Protein AF-A0A7V9P2V9-F1 (afdb_monomer)

pLDDT: mean 79.89, std 16.98, range [35.94, 95.19]

Mean predicted aligned error: 9.98 Å

Nearest PDB structures (foldseek):
  1x8z-assembly1_A-2  TM=3.569E-01  e=2.582E+00  Arabidopsis thaliana
  1x8z-assembly3_A  TM=3.569E-01  e=2.582E+00  Arabidopsis thaliana
  6knm-assembly1_B  TM=3.912E-01  e=9.575E+00  Homo sapiens
  8qah-assembly2_B  TM=3.331E-01  e=8.689E+00  synthetic construct

Radius of gyration: 20.83 Å; Cα contacts (8 Å, |Δi|>4): 137; chains: 1; bounding box: 83×27×39 Å

Foldseek 3Di:
DDDDDPPPPPPVVVVVVPPLVVVLLVLLLVLLLLLLVLLVLLLVQLLVDPDPVSLVLSLLLLLLSVLLLVCSVPPLQSNNLSSQVSLVSSLVSCVVRHPDDSPSSHCDPVNCVSSDDRDDDDPSCVSDDPVVSVLSVPDDSNDPVSCPVSSDRND

Sequence (155 aa):
MKIFSKTALASLLFLTFFTSKSQDVDLLKAFINKNSVALRSVQKNSMKLTDAKAAENFKDLLKLQLISIKSYNTNKELSYSSAAEMREKSVEFLSKNSAGSTDYYKVTEEEKAKLGAKKTIQAANSYLSDAELKSIEAIDTKDPSLFNKYTIAIQ

Structure (mmCIF, N/CA/C/O backbone):
data_AF-A0A7V9P2V9-F1
#
_entry.id   AF-A0A7V9P2V9-F1
#
loop_
_atom_site.group_PDB
_atom_site.id
_atom_site.type_symbol
_atom_site.label_atom_id
_atom_site.label_alt_id
_atom_site.label_comp_id
_atom_site.label_asym_id
_atom_site.label_entity_id
_atom_site.label_seq_id
_atom_site.pdbx_PDB_ins_code
_atom_site.Cartn_x
_atom_site.Cartn_y
_atom_site.Cartn_z
_atom_site.occupancy
_atom_site.B_iso_or_equiv
_atom_site.auth_seq_id
_atom_site.auth_comp_id
_atom_site.auth_asym_id
_atom_site.auth_atom_id
_atom_site.pdbx_PDB_model_num
ATOM 1 N N . MET A 1 1 ? -67.197 -12.417 15.242 1.00 35.94 1 MET A N 1
ATOM 2 C CA . MET A 1 1 ? -66.370 -12.190 14.036 1.00 35.94 1 MET A CA 1
ATOM 3 C C . MET A 1 1 ? -65.290 -11.165 14.383 1.00 35.94 1 MET A C 1
ATOM 5 O O . MET A 1 1 ? -65.642 -10.066 14.771 1.00 35.94 1 MET A O 1
ATOM 9 N N . LYS A 1 2 ? -64.023 -11.607 14.355 1.00 36.03 2 LYS A N 1
ATOM 10 C CA . LYS A 1 2 ? -62.718 -10.899 14.402 1.00 36.03 2 LYS A CA 1
ATOM 11 C C . LYS A 1 2 ? -62.581 -9.586 15.207 1.00 36.03 2 LYS A C 1
ATOM 13 O O . LYS A 1 2 ? -62.959 -8.515 14.752 1.00 36.03 2 LYS A O 1
ATOM 18 N N . ILE A 1 3 ? -61.873 -9.689 16.337 1.00 41.19 3 ILE A N 1
ATOM 19 C CA . ILE A 1 3 ? -61.221 -8.578 17.047 1.00 41.19 3 ILE A CA 1
ATOM 20 C C . ILE A 1 3 ? -59.885 -8.297 16.338 1.00 41.19 3 ILE A C 1
ATOM 22 O O . ILE A 1 3 ? -59.040 -9.185 16.232 1.00 41.19 3 ILE A O 1
ATOM 26 N N . PHE A 1 4 ? -59.701 -7.080 15.823 1.00 43.84 4 PHE A N 1
ATOM 27 C CA . PHE A 1 4 ? -58.432 -6.619 15.254 1.00 43.84 4 PHE A CA 1
ATOM 28 C C . PHE A 1 4 ? -57.450 -6.269 16.382 1.00 43.84 4 PHE A C 1
ATOM 30 O O . PHE A 1 4 ? -57.643 -5.288 17.098 1.00 43.84 4 PHE A O 1
ATOM 37 N N . SER A 1 5 ? -56.382 -7.056 16.523 1.00 40.22 5 SER A N 1
ATOM 38 C CA . SER A 1 5 ? -55.249 -6.737 17.395 1.00 40.22 5 SER A CA 1
ATOM 39 C C . SER A 1 5 ? -54.313 -5.745 16.693 1.00 40.22 5 SER A C 1
ATOM 41 O O . SER A 1 5 ? -53.706 -6.066 15.673 1.00 40.22 5 SER A O 1
ATOM 43 N N . LYS A 1 6 ? -54.217 -4.523 17.230 1.00 46.53 6 LYS A N 1
ATOM 44 C CA . LYS A 1 6 ? -53.372 -3.418 16.733 1.00 46.53 6 LYS A CA 1
ATOM 45 C C . LYS A 1 6 ? -51.939 -3.415 17.298 1.00 46.53 6 LYS A C 1
ATOM 47 O O . LYS A 1 6 ? -51.239 -2.420 17.150 1.00 46.53 6 LYS A O 1
ATOM 52 N N . THR A 1 7 ? -51.462 -4.479 17.941 1.00 46.25 7 THR A N 1
ATOM 53 C CA . THR A 1 7 ? -50.192 -4.425 18.699 1.00 46.25 7 THR A CA 1
ATOM 54 C C . THR A 1 7 ? -48.951 -4.935 17.961 1.00 46.25 7 THR A C 1
ATOM 56 O O . THR A 1 7 ? -47.855 -4.852 18.503 1.00 46.25 7 THR A O 1
ATOM 59 N N . ALA A 1 8 ? -49.064 -5.400 16.714 1.00 45.19 8 ALA A N 1
ATOM 60 C CA . ALA A 1 8 ? -47.946 -6.052 16.016 1.00 45.19 8 ALA A CA 1
ATOM 61 C C . ALA A 1 8 ? -47.025 -5.121 15.194 1.00 45.19 8 ALA A C 1
ATOM 63 O O . ALA A 1 8 ? -46.091 -5.611 14.568 1.00 45.19 8 ALA A O 1
ATOM 64 N N . LEU A 1 9 ? -47.264 -3.801 15.160 1.00 45.78 9 LEU A N 1
ATOM 65 C CA . LEU A 1 9 ? -46.523 -2.895 14.262 1.00 45.78 9 LEU A CA 1
ATOM 66 C C . LEU A 1 9 ? -45.409 -2.073 14.937 1.00 45.78 9 LEU A C 1
ATOM 68 O O . LEU A 1 9 ? -44.626 -1.433 14.243 1.00 45.78 9 LEU A O 1
ATOM 72 N N . ALA A 1 10 ? -45.310 -2.080 16.270 1.00 44.84 10 ALA A N 1
ATOM 73 C CA . ALA A 1 10 ? -44.351 -1.233 16.994 1.00 44.84 10 ALA A CA 1
ATOM 74 C C . ALA A 1 10 ? -42.983 -1.901 17.245 1.00 44.84 10 ALA A C 1
ATOM 76 O O . ALA A 1 10 ? -42.006 -1.216 17.532 1.00 44.84 10 ALA A O 1
ATOM 77 N N . SER A 1 11 ? -42.883 -3.224 17.115 1.00 44.44 11 SER A N 1
ATOM 78 C CA . SER A 1 11 ? -41.674 -3.995 17.443 1.00 44.44 11 SER A CA 1
ATOM 79 C C . SER A 1 11 ? -40.738 -4.256 16.255 1.00 44.44 11 SER A C 1
ATOM 81 O O . SER A 1 11 ? -39.609 -4.691 16.466 1.00 44.44 11 SER A O 1
ATOM 83 N N . LEU A 1 12 ? -41.146 -3.947 15.017 1.00 43.00 12 LEU A N 1
ATOM 84 C CA . LEU A 1 12 ? -40.311 -4.172 13.825 1.00 43.00 12 LEU A CA 1
ATOM 85 C C . LEU A 1 12 ? -39.332 -3.021 13.517 1.00 43.00 12 LEU A C 1
ATOM 87 O O . LEU A 1 12 ? -38.412 -3.197 12.725 1.00 43.00 12 LEU A O 1
ATOM 91 N N . LEU A 1 13 ? -39.492 -1.860 14.161 1.00 45.09 13 LEU A N 1
ATOM 92 C CA . LEU A 1 13 ? -38.651 -0.674 13.935 1.00 45.09 13 LEU A CA 1
ATOM 93 C C . LEU A 1 13 ? -37.356 -0.652 14.765 1.00 45.09 13 LEU A C 1
ATOM 95 O O . LEU A 1 13 ? -36.477 0.163 14.499 1.00 45.09 13 LEU A O 1
ATOM 99 N N . PHE A 1 14 ? -37.199 -1.555 15.740 1.00 44.84 14 PHE A N 1
ATOM 100 C CA . PHE A 1 14 ? -35.996 -1.607 16.584 1.00 44.84 14 PHE A CA 1
ATOM 101 C C . PHE A 1 14 ? -34.905 -2.562 16.075 1.00 44.84 14 PHE A C 1
ATOM 103 O O . PHE A 1 14 ? -33.766 -2.481 16.530 1.00 44.84 14 PHE A O 1
ATOM 110 N N . LEU A 1 15 ? -35.212 -3.434 15.107 1.00 45.28 15 LEU A N 1
ATOM 111 C CA . LEU A 1 15 ? -34.245 -4.404 14.573 1.00 45.28 15 LEU A CA 1
ATOM 112 C C . LEU A 1 15 ? -33.386 -3.863 13.421 1.00 45.28 15 LEU A C 1
ATOM 114 O O . LEU A 1 15 ? -32.351 -4.447 13.118 1.00 45.28 15 LEU A O 1
ATOM 118 N N . THR A 1 16 ? -33.744 -2.729 12.814 1.00 47.50 16 THR A N 1
ATOM 119 C CA . THR A 1 16 ? -32.976 -2.145 11.698 1.00 47.50 16 THR A CA 1
ATOM 120 C C . THR A 1 16 ? -31.854 -1.202 12.137 1.00 47.50 16 THR A C 1
ATOM 122 O O . THR A 1 16 ? -31.054 -0.790 11.305 1.00 47.50 16 THR A O 1
ATOM 125 N N . PHE A 1 17 ? -31.750 -0.867 13.429 1.00 45.03 17 PHE A N 1
ATOM 126 C CA . PHE A 1 17 ? -30.692 0.025 13.930 1.00 45.03 17 PHE A CA 1
ATOM 127 C C . PHE A 1 17 ? -29.405 -0.698 14.355 1.00 45.03 17 PHE A C 1
ATOM 129 O O . PHE A 1 17 ? -28.365 -0.056 14.494 1.00 45.03 17 PHE A O 1
ATOM 136 N N . PHE A 1 18 ? -29.436 -2.025 14.525 1.00 45.75 18 PHE A N 1
ATOM 137 C CA . PHE A 1 18 ? -28.278 -2.793 15.006 1.00 45.75 18 PHE A CA 1
ATOM 138 C C . PHE A 1 18 ? -27.541 -3.590 13.919 1.00 45.75 18 PHE A C 1
ATOM 140 O O . PHE A 1 18 ? -26.425 -4.044 14.163 1.00 45.75 18 PHE A O 1
ATOM 147 N N . THR A 1 19 ? -28.089 -3.714 12.707 1.00 42.41 19 THR A N 1
ATOM 148 C CA . THR A 1 19 ? -27.456 -4.476 11.612 1.00 42.41 19 THR A CA 1
ATOM 149 C C . THR A 1 19 ? -26.429 -3.682 10.801 1.00 42.41 19 THR A C 1
ATOM 151 O O . THR A 1 19 ? -25.586 -4.283 10.140 1.00 42.41 19 THR A O 1
ATOM 154 N N . SER A 1 20 ? -26.421 -2.349 10.878 1.00 44.72 20 SER A N 1
ATOM 155 C CA . SER A 1 20 ? -25.526 -1.515 10.056 1.00 44.72 20 SER A CA 1
ATOM 156 C C . SER A 1 20 ? -24.067 -1.542 10.524 1.00 44.72 20 SER A C 1
ATOM 158 O O . SER A 1 20 ? -23.154 -1.410 9.719 1.00 44.72 20 SER A O 1
ATOM 160 N N . LYS A 1 21 ? -23.814 -1.770 11.821 1.00 44.28 21 LYS A N 1
ATOM 161 C CA . LYS A 1 21 ? -22.449 -1.711 12.378 1.00 44.28 21 LYS A CA 1
ATOM 162 C C . LYS A 1 21 ? -21.567 -2.904 12.001 1.00 44.28 21 LYS A C 1
ATOM 164 O O . LYS A 1 21 ? -20.348 -2.780 12.031 1.00 44.28 21 LYS A O 1
ATOM 169 N N . SER A 1 22 ? -22.159 -4.050 11.659 1.00 43.44 22 SER A N 1
ATOM 170 C CA . SER A 1 22 ? -21.410 -5.250 11.259 1.00 43.44 22 SER A CA 1
ATOM 171 C C . SER A 1 22 ? -20.940 -5.187 9.803 1.00 43.44 22 SER A C 1
ATOM 173 O O . SER A 1 22 ? -19.843 -5.658 9.519 1.00 43.44 22 SER A O 1
ATOM 175 N N . GLN A 1 23 ? -21.713 -4.572 8.900 1.00 49.84 23 GLN A N 1
ATOM 176 C CA . GLN A 1 23 ? -21.340 -4.460 7.483 1.00 49.84 23 GLN A CA 1
ATOM 177 C C . GLN A 1 23 ? -20.172 -3.480 7.249 1.00 49.84 23 GLN A C 1
ATOM 179 O O . GLN A 1 23 ? -19.359 -3.708 6.355 1.00 49.84 23 GLN A O 1
ATOM 184 N N . ASP A 1 24 ? -20.028 -2.441 8.080 1.00 53.66 24 ASP A N 1
ATOM 185 C CA . ASP A 1 24 ? -18.941 -1.453 7.950 1.00 53.66 24 ASP A CA 1
ATOM 186 C C . ASP A 1 24 ? -17.565 -1.973 8.409 1.00 53.66 24 ASP A C 1
ATOM 188 O O . ASP A 1 24 ? -16.532 -1.592 7.851 1.00 53.66 24 ASP A O 1
ATOM 192 N N . VAL A 1 25 ? -17.513 -2.878 9.397 1.00 53.53 25 VAL A N 1
ATOM 193 C CA . VAL A 1 25 ? -16.241 -3.451 9.893 1.00 53.53 25 VAL A CA 1
ATOM 194 C C . VAL A 1 25 ? -15.588 -4.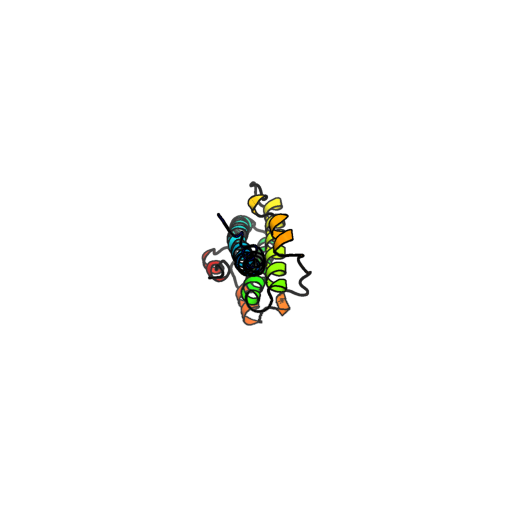358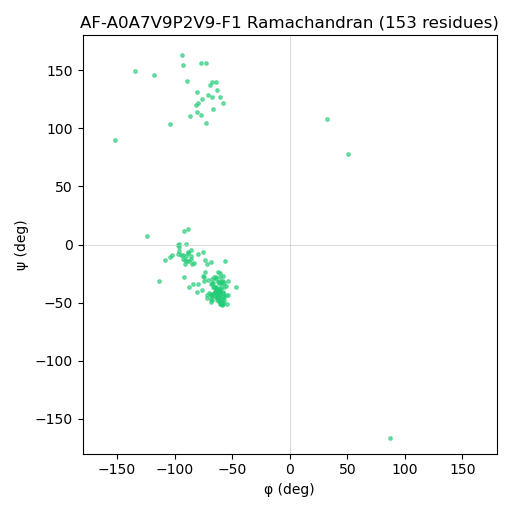 8.842 1.00 53.53 25 VAL A C 1
ATOM 196 O O . VAL A 1 25 ? -14.356 -4.363 8.710 1.00 53.53 25 VAL A O 1
ATOM 199 N N . ASP A 1 26 ? -16.403 -5.051 8.046 1.00 75.06 26 ASP A N 1
ATOM 200 C CA . ASP A 1 26 ? -15.947 -5.851 6.908 1.00 75.06 26 ASP A CA 1
ATOM 201 C C . ASP A 1 26 ? -15.547 -4.996 5.700 1.00 75.06 26 ASP A C 1
ATOM 203 O O . ASP A 1 26 ? -14.661 -5.387 4.935 1.00 75.06 26 ASP A O 1
ATOM 207 N N . LEU A 1 27 ? -16.114 -3.796 5.546 1.00 86.69 27 LEU A N 1
ATOM 208 C CA . LEU A 1 27 ? -15.788 -2.926 4.421 1.00 86.69 27 LEU A CA 1
ATOM 209 C C . LEU A 1 27 ? -14.348 -2.409 4.492 1.00 86.69 27 LEU A C 1
ATOM 211 O O . LEU A 1 27 ? -13.620 -2.510 3.506 1.00 86.69 27 LEU A O 1
ATOM 215 N N . LEU A 1 28 ? -13.903 -1.901 5.647 1.00 89.00 28 LEU A N 1
ATOM 216 C CA . LEU A 1 28 ? -12.526 -1.412 5.801 1.00 89.00 28 LEU A CA 1
ATOM 217 C C . LEU A 1 28 ? -11.508 -2.548 5.630 1.00 89.00 28 LEU A C 1
ATOM 219 O O . LEU A 1 28 ? -10.460 -2.371 5.011 1.00 89.00 28 LEU A O 1
ATOM 223 N N . LYS A 1 29 ? -11.837 -3.738 6.136 1.00 89.62 29 LYS A N 1
ATOM 224 C CA . LYS A 1 29 ? -11.027 -4.944 5.948 1.00 89.62 29 LYS A CA 1
ATOM 225 C C . LYS A 1 29 ? -10.903 -5.292 4.466 1.00 89.62 29 LYS A C 1
ATOM 227 O O . LYS A 1 29 ? -9.793 -5.436 3.956 1.00 89.62 29 LYS A O 1
ATOM 232 N N . ALA A 1 30 ? -12.024 -5.358 3.750 1.00 88.38 30 ALA A N 1
ATOM 233 C CA . ALA A 1 30 ? -12.041 -5.603 2.311 1.00 88.38 30 ALA A CA 1
ATOM 234 C C . ALA A 1 30 ? -11.278 -4.515 1.534 1.00 88.38 30 ALA A C 1
ATOM 236 O O . ALA A 1 30 ? -10.536 -4.827 0.603 1.00 88.38 30 ALA A O 1
ATOM 237 N N . PHE A 1 31 ? -11.404 -3.254 1.946 1.00 90.62 31 PHE A N 1
ATOM 238 C CA . PHE A 1 31 ? -10.694 -2.107 1.384 1.00 90.62 31 PHE A CA 1
ATOM 239 C C . PHE A 1 31 ? -9.167 -2.261 1.528 1.00 90.62 31 PHE A C 1
ATOM 241 O O . PHE A 1 31 ? -8.437 -2.162 0.538 1.00 90.62 31 PHE A O 1
ATOM 248 N N . ILE A 1 32 ? -8.674 -2.587 2.727 1.00 90.75 32 ILE A N 1
ATOM 249 C CA . ILE A 1 32 ? -7.244 -2.832 3.002 1.00 90.75 32 ILE A CA 1
ATOM 250 C C . ILE A 1 32 ? -6.734 -4.104 2.307 1.00 90.75 32 ILE A C 1
ATOM 252 O O . ILE A 1 32 ? -5.570 -4.182 1.909 1.00 90.75 32 ILE A O 1
ATOM 256 N N . ASN A 1 33 ? -7.590 -5.100 2.100 1.00 88.12 33 ASN A N 1
ATOM 257 C CA . ASN A 1 33 ? -7.199 -6.318 1.394 1.00 88.12 33 ASN A CA 1
ATOM 258 C C . ASN A 1 33 ? -7.110 -6.086 -0.124 1.00 88.12 33 ASN A C 1
ATOM 260 O O . ASN A 1 33 ? -6.159 -6.548 -0.759 1.00 88.12 33 ASN A O 1
ATOM 264 N N . LYS A 1 34 ? -8.027 -5.305 -0.715 1.00 87.81 34 LYS A N 1
ATOM 265 C CA . LYS A 1 34 ? -7.975 -4.901 -2.138 1.00 87.81 34 LYS A CA 1
ATOM 266 C C . LYS A 1 34 ? -6.719 -4.098 -2.473 1.00 87.81 34 LYS A C 1
ATOM 268 O O . LYS A 1 34 ? -6.145 -4.259 -3.550 1.00 87.81 34 LYS A O 1
ATOM 273 N N . ASN A 1 35 ? -6.252 -3.296 -1.524 1.00 90.88 35 ASN A N 1
ATOM 274 C CA . ASN A 1 35 ? -4.998 -2.553 -1.597 1.00 90.88 35 ASN A CA 1
ATOM 275 C C . ASN A 1 35 ? -3.776 -3.438 -1.927 1.00 90.88 35 ASN A C 1
ATOM 277 O O . ASN A 1 35 ? -2.875 -2.994 -2.639 1.00 90.88 35 ASN A O 1
ATOM 281 N N . SER A 1 36 ? -3.765 -4.711 -1.508 1.00 85.44 36 SER A N 1
ATOM 282 C CA . SER A 1 36 ? -2.686 -5.653 -1.856 1.00 85.44 36 SER A CA 1
ATOM 283 C C . SER A 1 36 ? -2.531 -5.860 -3.370 1.00 85.44 36 SER A C 1
ATOM 285 O O . SER A 1 36 ? -1.420 -6.067 -3.858 1.00 85.44 36 SER A O 1
ATOM 287 N N . VAL A 1 37 ? -3.623 -5.766 -4.138 1.00 87.62 37 VAL A N 1
ATOM 288 C CA . VAL A 1 37 ? -3.595 -5.899 -5.602 1.00 87.62 37 VAL A CA 1
ATOM 289 C C . VAL A 1 37 ? -2.940 -4.672 -6.234 1.00 87.62 37 VAL A C 1
ATOM 291 O O . VAL A 1 37 ? -2.097 -4.821 -7.117 1.00 87.62 37 VAL A O 1
ATOM 294 N N . ALA A 1 38 ? -3.274 -3.470 -5.754 1.00 90.25 38 ALA A N 1
ATOM 295 C CA . ALA A 1 38 ? -2.648 -2.228 -6.209 1.00 90.25 38 ALA A CA 1
ATOM 296 C C . ALA A 1 38 ? -1.136 -2.237 -5.929 1.00 90.25 38 ALA A C 1
ATOM 298 O O . ALA A 1 38 ? -0.346 -1.972 -6.832 1.00 90.25 38 ALA A O 1
ATOM 299 N N . LEU A 1 39 ? -0.731 -2.647 -4.721 1.00 90.31 39 LEU A N 1
ATOM 300 C CA . LEU A 1 39 ? 0.675 -2.795 -4.330 1.00 90.31 39 LEU A CA 1
ATOM 301 C C . LEU A 1 39 ? 1.447 -3.751 -5.241 1.00 90.31 39 LEU A C 1
ATOM 303 O O . LEU A 1 39 ? 2.520 -3.392 -5.719 1.00 90.31 39 LEU A O 1
ATOM 307 N N . ARG A 1 40 ? 0.902 -4.940 -5.531 1.00 88.44 40 ARG A N 1
ATOM 308 C CA . ARG A 1 40 ? 1.543 -5.900 -6.452 1.00 88.44 40 ARG A CA 1
ATOM 309 C C . ARG A 1 40 ? 1.703 -5.322 -7.858 1.00 88.44 40 ARG A C 1
ATOM 311 O O . ARG A 1 40 ? 2.729 -5.538 -8.502 1.00 88.44 40 ARG A O 1
ATOM 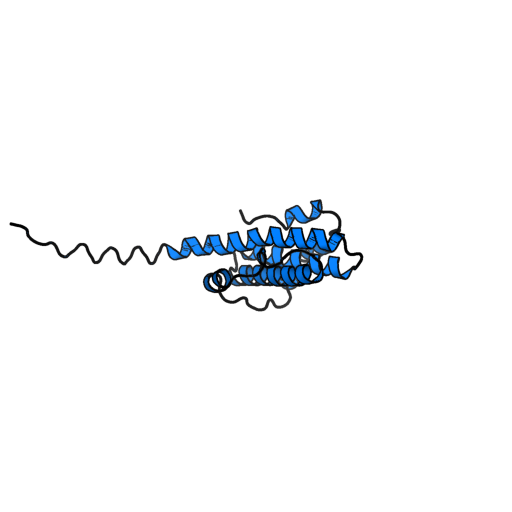318 N N . SER A 1 41 ? 0.719 -4.559 -8.331 1.00 90.50 41 SER A N 1
ATOM 319 C CA . SER A 1 41 ? 0.813 -3.861 -9.615 1.00 90.50 41 SER A CA 1
ATOM 320 C C . SER A 1 41 ? 1.876 -2.766 -9.598 1.00 90.50 41 SER A C 1
ATOM 322 O O . SER A 1 41 ? 2.639 -2.663 -10.561 1.00 90.50 41 SER A O 1
ATOM 324 N N . VAL A 1 42 ? 1.965 -1.966 -8.531 1.00 91.44 42 VAL A N 1
ATOM 325 C CA . VAL A 1 42 ? 3.024 -0.955 -8.384 1.00 91.44 42 VAL A CA 1
ATOM 326 C C . VAL A 1 42 ? 4.386 -1.628 -8.389 1.00 91.44 42 VAL A C 1
ATOM 328 O O . VAL A 1 42 ? 5.231 -1.249 -9.189 1.00 91.44 42 VAL A O 1
ATOM 331 N N . GLN A 1 43 ? 4.564 -2.671 -7.584 1.00 88.75 43 GLN A N 1
ATOM 332 C CA . GLN A 1 43 ? 5.798 -3.441 -7.512 1.00 88.75 43 GLN A CA 1
ATOM 333 C C . GLN A 1 43 ? 6.236 -3.965 -8.886 1.00 88.75 43 GLN A C 1
ATOM 335 O O . GLN A 1 43 ? 7.361 -3.749 -9.326 1.00 88.75 43 GLN A O 1
ATOM 340 N N . LYS A 1 44 ? 5.328 -4.627 -9.611 1.00 89.56 44 LYS A N 1
ATOM 341 C CA . LYS A 1 44 ? 5.623 -5.169 -10.942 1.00 89.56 44 LYS A CA 1
ATOM 342 C C . LYS A 1 44 ? 6.109 -4.088 -11.909 1.00 89.56 44 LYS A C 1
ATOM 344 O O . LYS A 1 44 ? 6.937 -4.374 -12.772 1.00 89.56 44 LYS A O 1
ATOM 349 N N . ASN A 1 45 ? 5.559 -2.879 -11.819 1.00 90.19 45 ASN A N 1
ATOM 350 C CA . ASN A 1 45 ? 5.951 -1.779 -12.694 1.00 90.19 45 ASN A CA 1
ATOM 351 C C . ASN A 1 45 ? 7.199 -1.051 -12.177 1.00 90.19 45 ASN A C 1
ATOM 353 O O . ASN A 1 45 ? 8.029 -0.681 -12.998 1.00 90.19 45 ASN A O 1
ATOM 357 N N . SER A 1 46 ? 7.405 -0.933 -10.862 1.00 89.12 46 SER A N 1
ATOM 358 C CA . SER A 1 46 ? 8.621 -0.344 -10.290 1.00 89.12 46 SER A CA 1
ATOM 359 C C . SER A 1 46 ? 9.864 -1.173 -10.605 1.00 89.12 46 SER A C 1
ATOM 361 O O . SER A 1 46 ? 10.895 -0.601 -10.935 1.00 89.12 46 SER A O 1
ATOM 363 N N . MET A 1 47 ? 9.759 -2.506 -10.632 1.00 87.12 47 MET A N 1
ATOM 364 C CA . MET A 1 47 ? 10.860 -3.406 -11.009 1.00 87.12 47 MET A CA 1
ATOM 365 C C . MET A 1 47 ? 11.378 -3.201 -12.439 1.00 87.12 47 MET A C 1
ATOM 367 O O . MET A 1 47 ? 12.518 -3.554 -12.735 1.00 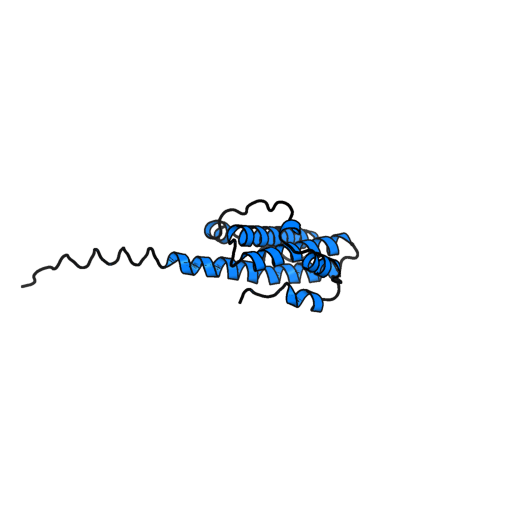87.12 47 MET A O 1
ATOM 371 N N . LYS A 1 48 ? 10.542 -2.666 -13.335 1.00 85.75 48 LYS A N 1
ATOM 372 C CA . LYS A 1 48 ? 10.920 -2.367 -14.726 1.00 85.75 48 LYS A CA 1
ATOM 373 C C . LYS A 1 48 ? 11.634 -1.026 -14.859 1.00 85.75 48 LYS A C 1
ATOM 375 O O . LYS A 1 48 ? 12.219 -0.755 -15.903 1.00 85.75 48 LYS A O 1
ATOM 380 N N . LEU A 1 49 ? 11.543 -0.183 -13.834 1.00 85.31 49 LEU A N 1
ATOM 381 C CA . LEU A 1 49 ? 12.172 1.124 -13.806 1.00 85.31 49 LEU A CA 1
ATOM 382 C C . LEU A 1 49 ? 13.579 0.989 -13.224 1.00 85.31 49 LEU A C 1
ATOM 384 O O . LEU A 1 49 ? 13.824 0.243 -12.278 1.00 85.31 49 LEU A O 1
ATOM 388 N N . THR A 1 50 ? 14.518 1.730 -13.797 1.00 78.25 50 THR A N 1
ATOM 389 C CA . THR A 1 50 ? 15.890 1.844 -13.286 1.00 78.25 50 THR A CA 1
ATOM 390 C C . THR A 1 50 ? 16.040 2.973 -12.261 1.00 78.25 50 THR A C 1
ATOM 392 O O . THR A 1 50 ? 17.093 3.093 -11.643 1.00 78.25 50 THR A O 1
ATOM 395 N N . ASP A 1 51 ? 14.993 3.780 -12.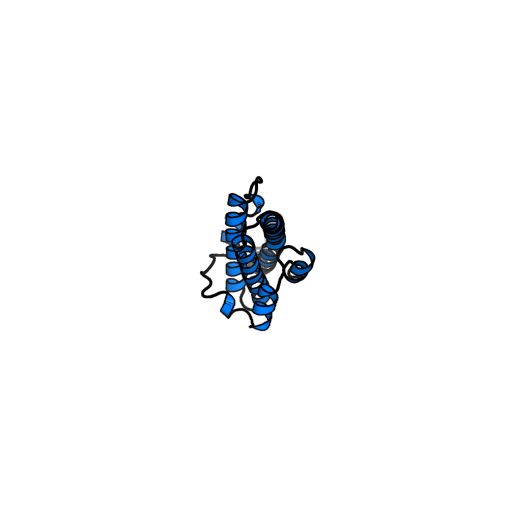066 1.00 80.12 51 ASP A N 1
ATOM 396 C CA . ASP A 1 51 ? 14.975 4.937 -11.172 1.00 80.12 51 ASP A CA 1
ATOM 397 C C . ASP A 1 51 ? 14.860 4.525 -9.695 1.00 80.12 51 ASP A C 1
ATOM 399 O O . ASP A 1 51 ? 13.908 3.854 -9.286 1.00 80.12 51 ASP A O 1
ATOM 403 N N . ALA A 1 52 ? 15.803 4.995 -8.875 1.00 80.25 52 ALA A N 1
ATOM 404 C CA . ALA A 1 52 ? 15.797 4.812 -7.426 1.00 80.25 52 ALA A CA 1
ATOM 405 C C . ALA A 1 52 ? 14.530 5.383 -6.762 1.00 80.25 52 ALA A C 1
ATOM 407 O O . ALA A 1 52 ? 14.028 4.799 -5.798 1.00 80.25 52 ALA A O 1
ATOM 408 N N . LYS A 1 53 ? 13.936 6.449 -7.318 1.00 86.06 53 LYS A N 1
ATOM 409 C CA . LYS A 1 53 ? 12.691 7.032 -6.789 1.00 86.06 53 LYS A CA 1
ATOM 410 C C . LYS A 1 53 ? 11.508 6.075 -6.883 1.00 86.06 53 LYS A C 1
ATOM 412 O O . LYS A 1 53 ? 10.608 6.126 -6.051 1.00 86.06 53 LYS A O 1
ATOM 417 N N . ALA A 1 54 ? 11.485 5.176 -7.870 1.00 86.62 54 ALA A N 1
ATOM 418 C CA . ALA A 1 54 ? 10.425 4.176 -7.975 1.00 86.62 54 ALA A CA 1
ATOM 419 C C . ALA A 1 54 ? 10.483 3.167 -6.817 1.00 86.62 54 ALA A C 1
ATOM 421 O O . ALA A 1 54 ? 9.441 2.754 -6.302 1.00 86.62 54 ALA A O 1
ATOM 422 N N . ALA A 1 55 ? 11.695 2.806 -6.387 1.00 86.44 55 ALA A N 1
ATOM 423 C CA . ALA A 1 55 ? 11.911 1.942 -5.235 1.00 86.44 55 ALA A CA 1
ATOM 424 C C . ALA A 1 55 ? 11.515 2.641 -3.923 1.00 86.44 55 ALA A C 1
ATOM 426 O O . ALA A 1 55 ? 10.832 2.039 -3.094 1.00 86.44 55 ALA A O 1
ATOM 427 N N . GLU A 1 56 ? 11.882 3.913 -3.753 1.00 89.06 56 GLU A N 1
ATOM 428 C CA . GLU A 1 56 ? 11.483 4.724 -2.592 1.00 89.06 56 GLU A CA 1
ATOM 429 C C . GLU A 1 56 ? 9.962 4.890 -2.503 1.00 89.06 56 GLU A C 1
ATO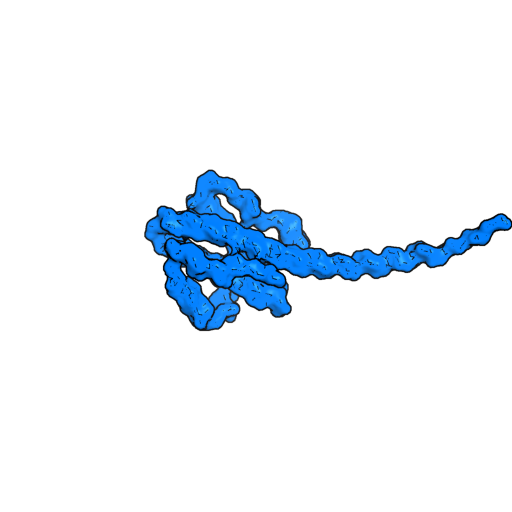M 431 O O . GLU A 1 56 ? 9.373 4.577 -1.468 1.00 89.06 56 GLU A O 1
ATOM 436 N N . ASN A 1 57 ? 9.309 5.255 -3.612 1.00 90.75 57 ASN A N 1
ATOM 437 C CA . ASN A 1 57 ? 7.850 5.357 -3.685 1.00 90.75 57 ASN A CA 1
ATOM 438 C C . ASN A 1 57 ? 7.176 4.050 -3.264 1.00 90.75 57 ASN A C 1
ATOM 440 O O . ASN A 1 57 ? 6.206 4.056 -2.508 1.00 90.75 57 ASN A O 1
ATOM 444 N N . PHE A 1 58 ? 7.694 2.911 -3.728 1.00 90.62 58 PHE A N 1
ATOM 445 C CA . PHE A 1 58 ? 7.146 1.619 -3.342 1.00 90.62 58 PHE A CA 1
ATOM 446 C C . PHE A 1 58 ? 7.330 1.333 -1.844 1.00 90.62 58 PHE A C 1
ATOM 448 O O . PHE A 1 58 ? 6.389 0.878 -1.193 1.00 90.62 58 PHE A O 1
ATOM 455 N N . LYS A 1 59 ? 8.491 1.658 -1.262 1.00 90.56 59 LYS A N 1
ATOM 456 C CA . LYS A 1 59 ? 8.726 1.534 0.188 1.00 90.56 59 LYS A CA 1
ATOM 457 C C . LYS A 1 59 ? 7.777 2.411 1.003 1.00 90.56 59 LYS A C 1
ATOM 459 O O . LYS A 1 59 ? 7.266 1.957 2.025 1.00 90.56 59 LYS A O 1
ATOM 464 N N . ASP A 1 60 ? 7.473 3.619 0.544 1.00 91.81 60 ASP A N 1
ATOM 465 C CA . ASP A 1 60 ? 6.498 4.487 1.211 1.00 91.81 60 ASP A CA 1
ATOM 466 C C . ASP A 1 60 ? 5.072 3.922 1.161 1.00 91.81 60 ASP A C 1
ATOM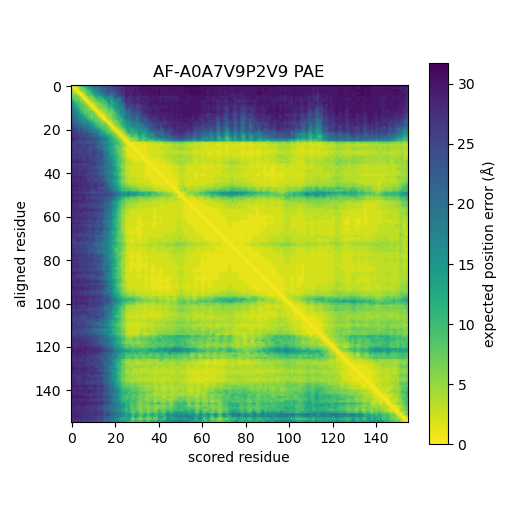 468 O O . ASP A 1 60 ? 4.344 3.986 2.156 1.00 91.81 60 ASP A O 1
ATOM 472 N N . LEU A 1 61 ? 4.683 3.279 0.056 1.00 93.12 61 LEU A N 1
ATOM 473 C CA . LEU A 1 61 ? 3.409 2.556 -0.021 1.00 93.12 61 LEU A CA 1
ATOM 474 C C . LEU A 1 61 ? 3.352 1.382 0.966 1.00 93.12 61 LEU A C 1
ATOM 476 O O . LEU A 1 61 ? 2.314 1.161 1.592 1.00 93.12 61 LEU A O 1
ATOM 480 N N . LEU A 1 62 ? 4.461 0.656 1.154 1.00 91.50 62 LEU A N 1
ATOM 481 C CA . LEU A 1 62 ? 4.543 -0.420 2.150 1.00 91.50 62 LEU A CA 1
ATOM 482 C C . LEU A 1 62 ? 4.360 0.111 3.575 1.00 91.50 62 LEU A C 1
ATOM 484 O O . LEU A 1 62 ? 3.651 -0.518 4.363 1.00 91.50 62 LEU A O 1
ATOM 488 N N . LYS A 1 63 ? 4.933 1.278 3.901 1.00 92.19 63 LYS A N 1
ATOM 489 C CA . LYS A 1 63 ? 4.724 1.931 5.206 1.00 92.19 63 LYS A CA 1
ATOM 490 C C . LYS A 1 63 ? 3.244 2.239 5.424 1.00 92.19 63 LYS A C 1
ATOM 492 O O . LYS A 1 63 ? 2.691 1.845 6.446 1.00 92.19 63 LYS A O 1
ATOM 497 N N . LEU A 1 64 ? 2.584 2.876 4.455 1.00 93.75 64 LEU A N 1
ATOM 498 C CA . LEU A 1 64 ? 1.158 3.216 4.554 1.00 93.75 64 LEU A CA 1
ATOM 499 C C . LEU A 1 64 ? 0.272 1.970 4.702 1.00 93.75 64 LEU A C 1
ATOM 501 O O . LEU A 1 64 ? -0.641 1.953 5.530 1.00 93.75 64 LEU A O 1
ATOM 505 N N . GLN A 1 65 ? 0.568 0.901 3.958 1.00 93.00 65 GLN A N 1
ATOM 506 C CA . GLN A 1 65 ? -0.144 -0.370 4.095 1.00 93.00 65 GLN A CA 1
ATOM 507 C C . GLN A 1 65 ? 0.052 -0.975 5.487 1.00 93.00 65 GLN A C 1
ATOM 509 O O . GLN A 1 65 ? -0.928 -1.371 6.120 1.00 93.00 65 GLN A O 1
ATOM 514 N N . LEU A 1 66 ? 1.283 -1.002 5.999 1.00 91.25 66 LEU A N 1
ATOM 515 C CA . LEU A 1 66 ? 1.570 -1.531 7.330 1.00 91.25 66 LEU A CA 1
ATOM 516 C C . LEU A 1 66 ? 0.851 -0.732 8.425 1.00 91.25 66 LEU A C 1
ATOM 518 O O . LEU A 1 66 ? 0.224 -1.328 9.302 1.00 91.25 66 LEU A O 1
ATOM 522 N N . ILE A 1 67 ? 0.873 0.603 8.345 1.00 92.06 67 ILE A N 1
ATOM 523 C CA . ILE A 1 67 ? 0.135 1.478 9.269 1.00 92.06 67 ILE A CA 1
ATOM 524 C C . ILE A 1 67 ? -1.359 1.148 9.216 1.00 92.06 67 ILE A C 1
ATOM 526 O O . ILE A 1 67 ? -1.983 0.998 10.270 1.00 92.06 67 ILE A O 1
ATOM 530 N N . SER A 1 68 ? -1.927 0.971 8.016 1.00 92.62 68 SER A N 1
ATOM 531 C CA . SER A 1 68 ? -3.352 0.657 7.858 1.00 92.62 68 SER A CA 1
ATOM 532 C C . SER A 1 68 ? -3.752 -0.651 8.544 1.00 92.62 68 SER A C 1
ATOM 534 O O . SER A 1 68 ? -4.765 -0.696 9.244 1.00 92.62 68 SER A O 1
ATOM 536 N N . ILE A 1 69 ? -2.923 -1.691 8.418 1.00 91.44 69 ILE A N 1
ATOM 537 C CA . ILE A 1 69 ? -3.159 -3.005 9.022 1.00 91.44 69 ILE A CA 1
ATOM 538 C C . ILE A 1 69 ? -3.041 -2.919 10.546 1.00 91.44 69 ILE A C 1
ATOM 540 O O . ILE A 1 69 ? -3.944 -3.353 11.259 1.00 91.44 69 ILE A O 1
ATOM 544 N N . LYS A 1 70 ? -1.962 -2.319 11.064 1.00 90.44 70 LYS A N 1
ATOM 545 C CA . LYS A 1 70 ? -1.720 -2.219 12.514 1.00 90.44 70 LYS A CA 1
ATOM 546 C C . LYS A 1 70 ? -2.800 -1.422 13.235 1.00 90.44 70 LYS A C 1
ATOM 548 O O . LYS A 1 70 ? -3.218 -1.787 14.331 1.00 90.44 70 LYS A O 1
ATOM 553 N N . SER A 1 71 ? -3.250 -0.335 12.618 1.00 90.81 71 SER A N 1
ATOM 554 C CA . SER A 1 71 ? -4.281 0.524 13.193 1.00 90.81 71 SER A CA 1
ATOM 555 C C . SER A 1 71 ? -5.694 -0.026 13.007 1.00 90.81 71 SER A C 1
ATOM 557 O O . SER A 1 71 ? -6.617 0.495 13.627 1.00 90.81 71 SER A O 1
ATOM 559 N N . TYR A 1 72 ? -5.894 -1.103 12.234 1.00 90.88 72 TYR A N 1
ATOM 560 C CA . TYR A 1 72 ? -7.232 -1.631 11.959 1.00 90.88 72 TYR A CA 1
ATOM 561 C C . TYR A 1 72 ? -8.024 -1.909 13.237 1.00 90.88 72 TYR A C 1
ATOM 563 O O . TYR A 1 72 ? -9.188 -1.540 13.302 1.00 90.88 72 TYR A O 1
ATOM 571 N N . ASN A 1 73 ? -7.430 -2.505 14.271 1.00 88.94 73 ASN A N 1
ATOM 572 C CA . ASN A 1 73 ? -8.162 -2.821 15.506 1.00 88.94 73 ASN A CA 1
ATOM 573 C C . ASN A 1 73 ? -8.122 -1.712 16.569 1.00 88.94 73 ASN A C 1
ATOM 575 O O . ASN A 1 73 ? -8.899 -1.767 17.515 1.00 88.94 73 ASN A O 1
ATOM 579 N N . THR A 1 74 ? -7.250 -0.713 16.427 1.00 90.06 74 THR A N 1
ATOM 580 C CA . THR A 1 74 ? -6.983 0.291 17.476 1.00 90.06 74 THR A CA 1
ATOM 581 C C . THR A 1 74 ? -7.427 1.701 17.097 1.00 90.06 74 THR A C 1
ATOM 583 O O . THR A 1 74 ? -7.831 2.472 17.963 1.00 90.06 74 THR A O 1
ATOM 586 N N . ASN A 1 75 ? -7.379 2.050 15.812 1.00 90.69 75 ASN A N 1
ATOM 587 C CA . ASN A 1 75 ? -7.756 3.354 15.284 1.00 90.69 75 ASN A CA 1
ATOM 588 C C . ASN A 1 75 ? -8.245 3.216 13.829 1.00 90.69 75 ASN A C 1
ATOM 590 O O . ASN A 1 75 ? -7.471 3.321 12.875 1.00 90.69 75 ASN A O 1
ATOM 594 N N . LYS A 1 76 ? -9.556 2.991 13.661 1.00 89.31 76 LYS A N 1
ATOM 595 C CA . LYS A 1 76 ? -10.200 2.783 12.349 1.00 89.31 76 LYS A CA 1
ATOM 596 C C . LYS A 1 76 ? -10.015 3.964 11.394 1.00 89.31 76 LYS A C 1
ATOM 598 O O . LYS A 1 76 ? -9.893 3.759 10.191 1.00 89.31 76 LYS A O 1
ATOM 603 N N . GLU A 1 77 ? -9.955 5.181 11.922 1.00 90.25 77 GLU A N 1
ATOM 604 C CA . GLU A 1 77 ? -9.781 6.392 11.124 1.00 90.25 77 GLU A CA 1
ATOM 605 C C . GLU A 1 77 ? -8.366 6.510 10.550 1.00 90.25 77 GLU A C 1
ATOM 607 O O . GLU A 1 77 ? -8.203 6.765 9.355 1.00 90.25 77 GLU A O 1
ATOM 612 N N . LEU A 1 78 ? -7.340 6.275 11.375 1.00 92.06 78 LEU A N 1
ATOM 613 C CA . LEU A 1 78 ? -5.958 6.187 10.899 1.00 92.06 78 LEU A CA 1
ATOM 614 C C . LEU A 1 78 ? -5.806 5.028 9.906 1.00 92.06 78 LEU A C 1
ATOM 616 O O . LEU A 1 78 ? -5.146 5.181 8.876 1.00 92.06 78 LEU A O 1
ATOM 620 N N . SER A 1 79 ? -6.463 3.900 10.187 1.00 92.31 79 SER A N 1
ATOM 621 C CA . SER A 1 79 ? -6.448 2.713 9.334 1.00 92.31 79 SER A CA 1
ATOM 622 C C . SER A 1 79 ? -6.980 3.013 7.940 1.00 92.31 79 SER A C 1
ATOM 624 O O . SER A 1 79 ? -6.276 2.800 6.950 1.00 92.31 79 SER A O 1
ATOM 626 N N . TYR A 1 80 ? -8.170 3.606 7.861 1.00 93.00 80 TYR A N 1
ATOM 627 C CA . TYR A 1 80 ? -8.757 4.032 6.599 1.00 93.00 80 TYR A CA 1
ATOM 628 C C . TYR A 1 80 ? -7.928 5.112 5.907 1.00 93.00 80 TYR A C 1
ATOM 630 O O . TYR A 1 80 ? -7.619 4.965 4.728 1.00 93.00 80 TYR A O 1
ATOM 638 N N . SER A 1 81 ? -7.513 6.158 6.624 1.00 93.62 81 SER A N 1
ATOM 639 C CA . SER A 1 81 ? -6.740 7.253 6.029 1.00 93.62 81 SER A CA 1
ATOM 640 C C . SER A 1 81 ? -5.448 6.742 5.387 1.00 93.62 81 SER A C 1
ATOM 642 O O . SER A 1 81 ? -5.122 7.125 4.263 1.00 93.62 81 SER A O 1
ATOM 644 N N . SER A 1 82 ? -4.763 5.805 6.052 1.00 93.88 82 SER A N 1
ATOM 645 C CA . SER A 1 82 ? -3.518 5.208 5.545 1.00 93.88 82 SER A CA 1
ATOM 646 C C . SER A 1 82 ? -3.786 4.317 4.346 1.00 93.88 82 SER A C 1
ATOM 648 O O . SER A 1 82 ? -3.069 4.382 3.349 1.00 93.88 82 SER A O 1
ATOM 650 N N . ALA A 1 83 ? -4.859 3.528 4.403 1.00 93.69 83 ALA A N 1
ATOM 651 C CA . ALA A 1 83 ? -5.263 2.676 3.299 1.00 93.69 83 ALA A CA 1
ATOM 652 C C . ALA A 1 83 ? -5.673 3.489 2.060 1.00 93.69 83 ALA A C 1
ATOM 654 O O . ALA A 1 83 ? -5.337 3.107 0.937 1.00 93.69 83 ALA A O 1
ATOM 655 N N . ALA A 1 84 ? -6.395 4.594 2.254 1.00 94.56 84 ALA A N 1
ATOM 656 C CA . ALA A 1 84 ? -6.846 5.475 1.186 1.00 94.56 84 ALA A CA 1
ATOM 657 C C . ALA A 1 84 ? -5.659 6.201 0.548 1.00 94.56 84 ALA A C 1
ATOM 659 O O . ALA A 1 84 ? -5.516 6.170 -0.672 1.00 94.56 84 ALA A O 1
ATOM 660 N N . GLU A 1 85 ? -4.752 6.759 1.357 1.00 94.56 85 GLU A N 1
ATOM 661 C CA . GLU A 1 85 ? -3.538 7.404 0.847 1.00 94.56 85 GLU A CA 1
ATOM 662 C C . GLU A 1 85 ? -2.647 6.429 0.075 1.00 94.56 85 GLU A C 1
ATOM 664 O O . GLU A 1 85 ? -2.152 6.766 -1.002 1.00 94.56 85 GLU A O 1
ATOM 669 N N . MET A 1 86 ? -2.479 5.202 0.580 1.00 94.31 86 MET A N 1
ATOM 670 C CA . MET A 1 86 ? -1.725 4.161 -0.119 1.00 94.31 86 MET A CA 1
ATOM 671 C C . MET A 1 86 ? -2.320 3.901 -1.508 1.00 94.31 86 MET A C 1
ATOM 673 O O . MET A 1 86 ? -1.601 3.839 -2.510 1.00 94.31 86 MET A O 1
ATOM 677 N N . ARG A 1 87 ? -3.648 3.792 -1.590 1.00 93.75 87 ARG A N 1
ATOM 678 C CA . ARG A 1 87 ? -4.335 3.527 -2.853 1.00 93.75 87 ARG A CA 1
ATOM 679 C C . ARG A 1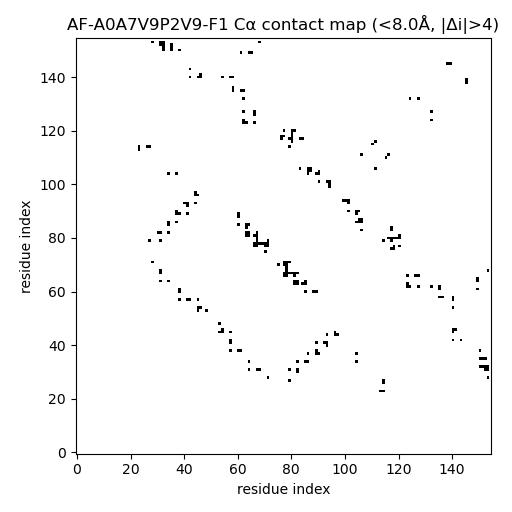 87 ? -4.235 4.694 -3.829 1.00 93.75 87 ARG A C 1
ATOM 681 O O . ARG A 1 87 ? -3.926 4.471 -4.997 1.00 93.75 87 ARG A O 1
ATOM 688 N N . GLU A 1 88 ? -4.439 5.920 -3.364 1.00 94.31 88 GLU A N 1
ATOM 689 C CA . GLU A 1 88 ? -4.302 7.131 -4.182 1.00 94.31 88 GLU A CA 1
ATOM 690 C C . GLU A 1 88 ? -2.891 7.255 -4.769 1.00 94.31 88 GLU A C 1
ATOM 692 O O . GLU A 1 88 ? -2.740 7.428 -5.979 1.00 94.31 88 GLU A O 1
ATOM 697 N N . LYS A 1 89 ? -1.853 7.067 -3.946 1.00 95.00 89 LYS A N 1
ATOM 698 C CA . LYS A 1 89 ? -0.457 7.095 -4.410 1.00 95.00 89 LYS A CA 1
ATOM 699 C C . LYS A 1 89 ? -0.126 5.933 -5.347 1.00 95.00 89 LYS A C 1
ATOM 701 O O . LYS A 1 89 ? 0.649 6.102 -6.286 1.00 95.00 89 LYS A O 1
ATOM 706 N N . SER A 1 90 ? -0.744 4.768 -5.149 1.00 94.81 90 SER A N 1
ATOM 707 C CA . SER A 1 90 ? -0.624 3.645 -6.087 1.00 94.81 90 SER A CA 1
ATOM 708 C C . SER A 1 90 ? -1.234 3.978 -7.449 1.00 94.81 90 SER A C 1
ATOM 710 O O . SER A 1 90 ? -0.615 3.708 -8.477 1.00 94.81 90 SER A O 1
ATOM 712 N N . VAL A 1 91 ? -2.422 4.591 -7.474 1.00 95.19 91 VAL A N 1
ATOM 713 C CA . VAL A 1 91 ? -3.072 5.064 -8.709 1.00 95.19 91 VAL A CA 1
ATOM 714 C C . VAL A 1 91 ? -2.202 6.102 -9.405 1.00 95.19 91 VAL A C 1
ATOM 716 O O . VAL A 1 91 ? -1.982 5.994 -10.612 1.00 95.19 91 VAL A O 1
ATOM 719 N N . GLU A 1 92 ? -1.670 7.070 -8.658 1.00 95.06 92 GLU A N 1
ATOM 720 C CA . GLU A 1 92 ? -0.776 8.089 -9.203 1.00 95.06 92 GLU A CA 1
ATOM 721 C C . GLU A 1 92 ? 0.453 7.444 -9.853 1.00 95.06 92 GLU A C 1
ATOM 723 O O . GLU A 1 92 ? 0.746 7.709 -11.022 1.00 95.06 92 GLU A O 1
ATOM 728 N N . PHE A 1 93 ? 1.127 6.539 -9.141 1.00 94.38 93 PHE A N 1
ATOM 729 C CA . PHE A 1 93 ? 2.275 5.816 -9.674 1.00 94.38 93 PHE A CA 1
ATOM 730 C C . PHE A 1 93 ? 1.911 5.041 -10.946 1.00 94.38 93 PHE A C 1
ATOM 732 O O . PHE A 1 93 ? 2.588 5.171 -11.965 1.00 94.38 93 PHE A O 1
ATOM 739 N N . LEU A 1 94 ? 0.842 4.244 -10.915 1.00 93.81 94 LEU A N 1
ATOM 740 C CA . LEU A 1 94 ? 0.451 3.387 -12.036 1.00 93.81 94 LEU A CA 1
ATOM 741 C C . LEU A 1 94 ? -0.009 4.187 -13.254 1.00 93.81 94 LEU A C 1
ATOM 743 O O . LEU A 1 94 ? 0.268 3.772 -14.375 1.00 93.81 94 LEU A O 1
ATOM 747 N N . SER A 1 95 ? -0.646 5.340 -13.054 1.00 94.12 95 SER A N 1
ATOM 748 C CA . SER A 1 95 ? -1.077 6.210 -14.156 1.00 94.12 95 SER A CA 1
ATOM 749 C C . SER A 1 95 ? 0.100 6.760 -14.965 1.00 94.12 95 SER A C 1
ATOM 751 O O . SER A 1 95 ? -0.036 7.012 -16.157 1.00 94.12 95 SER A O 1
ATOM 753 N N . LYS A 1 96 ? 1.265 6.908 -14.323 1.00 92.69 96 LYS A N 1
ATOM 754 C CA . LYS A 1 96 ? 2.502 7.401 -14.941 1.00 92.69 96 LYS A CA 1
ATOM 755 C C . LYS A 1 96 ? 3.381 6.272 -15.483 1.00 92.69 96 LYS A C 1
ATOM 757 O O . LYS A 1 96 ? 4.150 6.494 -16.409 1.00 92.69 96 LYS A O 1
ATOM 762 N N . ASN A 1 97 ? 3.292 5.079 -14.890 1.00 91.56 97 ASN A N 1
ATOM 763 C CA . ASN A 1 97 ? 4.281 4.011 -15.074 1.00 91.56 97 ASN A CA 1
ATOM 764 C C . ASN A 1 97 ? 3.694 2.681 -15.578 1.00 91.56 97 ASN A C 1
ATOM 766 O O . ASN A 1 97 ? 4.400 1.673 -15.613 1.00 91.56 97 ASN A O 1
ATOM 770 N N . SER A 1 98 ? 2.411 2.633 -15.943 1.00 90.31 98 SER A N 1
ATOM 771 C CA . SER A 1 98 ? 1.774 1.437 -16.499 1.00 90.31 98 SER A CA 1
ATOM 772 C C . SER A 1 98 ? 0.917 1.776 -17.719 1.00 90.31 98 SER A C 1
ATOM 774 O O . SER A 1 98 ? 0.366 2.865 -17.814 1.00 90.31 98 SER A O 1
ATOM 776 N N . ALA A 1 99 ? 0.800 0.831 -18.655 1.00 84.19 99 ALA A N 1
ATOM 777 C CA . ALA A 1 99 ? -0.015 0.990 -19.864 1.00 84.19 99 ALA A CA 1
ATOM 778 C C . ALA A 1 99 ? -1.502 0.620 -19.661 1.00 84.19 99 ALA A C 1
ATOM 780 O O . ALA A 1 99 ? -2.295 0.730 -20.590 1.00 84.19 99 ALA A O 1
ATOM 781 N N . GLY A 1 100 ? -1.873 0.112 -18.480 1.00 83.38 100 GLY A N 1
ATOM 782 C CA . GLY A 1 100 ? -3.230 -0.348 -18.180 1.00 83.38 100 GLY A CA 1
ATOM 783 C C . GLY A 1 100 ? -4.094 0.732 -17.529 1.00 83.38 100 GLY A C 1
ATOM 784 O O . GLY A 1 100 ? -3.578 1.703 -16.979 1.00 83.38 100 GLY A O 1
ATOM 785 N N . SER A 1 101 ? -5.417 0.534 -17.540 1.00 87.12 101 SER A N 1
ATOM 786 C CA . SER A 1 101 ? -6.323 1.396 -16.772 1.00 87.12 101 SER A CA 1
ATOM 787 C C . SER A 1 101 ? -6.058 1.263 -15.269 1.00 87.12 101 SER A C 1
ATOM 789 O O . SER A 1 101 ? -5.846 0.167 -14.743 1.00 87.12 101 SER A O 1
ATOM 791 N N . THR A 1 102 ? -6.111 2.397 -14.572 1.00 91.94 102 THR A N 1
ATOM 792 C CA . THR A 1 102 ? -6.019 2.478 -13.112 1.00 91.94 102 THR A CA 1
ATOM 793 C C . THR A 1 102 ? -7.383 2.549 -12.429 1.00 91.94 102 THR A C 1
ATOM 795 O O . THR A 1 102 ? -7.433 2.608 -11.202 1.00 91.94 102 THR A O 1
ATOM 798 N N . ASP A 1 103 ? -8.487 2.514 -13.184 1.00 88.69 103 ASP A N 1
ATOM 799 C CA . ASP A 1 103 ? -9.842 2.728 -12.658 1.00 88.69 103 ASP A CA 1
ATOM 800 C C . ASP A 1 103 ? -10.221 1.716 -11.581 1.00 88.69 103 ASP A C 1
ATOM 802 O O . ASP A 1 103 ? -10.803 2.086 -10.566 1.00 88.69 103 ASP A O 1
ATOM 806 N N . TYR A 1 104 ? -9.800 0.460 -11.751 1.00 86.06 104 TYR A N 1
ATOM 807 C CA . TYR A 1 104 ? -10.013 -0.602 -10.766 1.00 86.06 104 TYR A CA 1
ATOM 808 C C . TYR A 1 104 ? -9.412 -0.276 -9.387 1.00 86.06 104 TYR A C 1
ATOM 810 O O . TYR A 1 104 ? -9.886 -0.771 -8.366 1.00 86.06 104 TYR A O 1
ATOM 818 N N . TYR A 1 105 ? -8.366 0.553 -9.345 1.00 89.50 105 TYR A N 1
ATOM 819 C CA . TYR A 1 105 ? -7.692 0.947 -8.112 1.00 89.50 105 TYR A CA 1
ATOM 820 C C . TYR A 1 105 ? -8.181 2.286 -7.566 1.00 89.50 105 TYR A C 1
ATOM 822 O O . TYR A 1 105 ? -7.730 2.680 -6.499 1.00 89.50 105 TYR A O 1
ATOM 830 N N . LYS A 1 106 ? -9.052 3.027 -8.254 1.00 91.12 106 LYS A N 1
ATOM 831 C CA . LYS A 1 106 ? -9.524 4.314 -7.730 1.00 91.12 106 LYS A CA 1
ATOM 832 C C . LYS A 1 106 ? -10.390 4.088 -6.492 1.00 91.12 106 LYS A C 1
ATOM 834 O O . LYS A 1 106 ? -11.189 3.158 -6.440 1.00 91.12 106 LYS A O 1
ATOM 839 N N . VAL A 1 107 ? -10.224 4.950 -5.489 1.00 90.44 107 VAL A N 1
ATOM 840 C CA . VAL A 1 107 ? -11.136 4.993 -4.340 1.00 90.44 107 VAL A CA 1
ATOM 841 C C . VAL A 1 107 ? -12.495 5.466 -4.851 1.00 90.44 107 VAL A C 1
ATOM 843 O O . VAL A 1 107 ? -12.611 6.579 -5.369 1.00 90.44 107 VAL A O 1
ATOM 846 N N . THR A 1 108 ? -13.501 4.608 -4.739 1.00 89.38 108 THR A N 1
ATOM 847 C CA . THR A 1 108 ? -14.850 4.870 -5.253 1.00 89.38 108 THR A CA 1
ATOM 848 C C . THR A 1 108 ? -15.624 5.819 -4.340 1.00 89.38 108 THR A C 1
ATOM 850 O O . THR A 1 108 ? -15.356 5.906 -3.143 1.00 89.38 108 THR A O 1
ATOM 853 N N . GLU A 1 109 ? -16.626 6.511 -4.885 1.00 87.50 109 GLU A N 1
ATOM 854 C CA . GLU A 1 109 ? -17.508 7.373 -4.083 1.00 87.50 109 GLU A CA 1
ATOM 855 C C . GLU A 1 109 ? -18.284 6.583 -3.023 1.00 87.50 109 GLU A C 1
ATOM 857 O O . GLU A 1 109 ? -18.506 7.079 -1.925 1.00 87.50 109 GLU A O 1
ATOM 862 N N . GLU A 1 110 ? -18.631 5.325 -3.307 1.00 87.06 110 GLU A N 1
ATOM 863 C CA . GLU A 1 110 ? -19.255 4.437 -2.326 1.00 87.06 110 GLU A CA 1
ATOM 864 C C . GLU A 1 110 ? -18.313 4.136 -1.152 1.00 87.06 110 GLU A C 1
ATOM 866 O O . GLU A 1 110 ? -18.720 4.220 0.007 1.00 87.06 110 GLU A O 1
ATOM 871 N N . GLU A 1 111 ? -17.042 3.829 -1.430 1.00 89.12 111 GLU A N 1
ATOM 872 C CA . GLU A 1 111 ? -16.039 3.618 -0.382 1.00 89.12 111 GLU A CA 1
ATOM 873 C C . GLU A 1 111 ? -15.819 4.891 0.440 1.00 89.12 111 GLU A C 1
ATOM 875 O O . GLU A 1 111 ? -15.769 4.803 1.664 1.00 89.12 111 GLU A O 1
ATOM 880 N N . LYS A 1 112 ? -15.762 6.070 -0.194 1.00 87.19 112 LYS A N 1
ATOM 881 C CA . LYS A 1 112 ? -15.660 7.357 0.520 1.00 87.19 112 LYS A CA 1
ATOM 882 C C . LYS A 1 112 ? -16.880 7.619 1.398 1.00 87.19 112 LYS A C 1
ATOM 884 O O . LYS A 1 112 ? -16.733 8.031 2.544 1.00 87.19 112 LYS A O 1
ATOM 889 N N . ALA A 1 113 ? -18.081 7.370 0.881 1.00 86.06 113 ALA A N 1
ATOM 890 C CA . ALA A 1 113 ? -19.320 7.595 1.615 1.00 86.06 113 ALA A CA 1
ATOM 891 C C . ALA A 1 113 ? -19.429 6.688 2.850 1.00 86.06 113 ALA A C 1
ATOM 893 O O . ALA A 1 113 ? -19.895 7.135 3.895 1.00 86.06 113 ALA A O 1
ATOM 894 N N . LYS A 1 114 ? -18.984 5.431 2.740 1.00 85.12 114 LYS A N 1
ATOM 895 C CA . LYS A 1 114 ? -19.104 4.432 3.812 1.00 85.12 114 LYS A CA 1
ATOM 896 C C . LYS A 1 114 ? -17.941 4.443 4.807 1.00 85.12 114 LYS A C 1
ATOM 898 O O . LYS A 1 114 ? -18.155 4.241 5.994 1.00 85.12 114 LYS A O 1
ATOM 903 N N . LEU A 1 115 ? -16.711 4.689 4.352 1.00 85.62 115 LEU A N 1
ATOM 904 C CA . LEU A 1 115 ? -15.520 4.720 5.216 1.00 85.62 115 LEU A CA 1
ATOM 905 C C . LEU A 1 115 ? -15.225 6.118 5.777 1.00 85.62 115 LEU A C 1
ATOM 907 O O . LEU A 1 115 ? -14.402 6.263 6.681 1.00 85.62 115 LEU A O 1
ATOM 911 N N . GLY A 1 116 ? -15.920 7.136 5.269 1.00 81.62 116 GLY A N 1
ATOM 912 C CA . GLY A 1 116 ? -15.798 8.521 5.693 1.00 81.62 116 GLY A CA 1
ATOM 913 C C . GLY A 1 116 ? -14.701 9.287 4.953 1.00 81.62 116 GLY A C 1
ATOM 914 O O . GLY A 1 116 ? -14.168 8.872 3.919 1.00 81.62 116 GLY A O 1
ATOM 915 N N . ALA A 1 117 ? -14.367 10.457 5.493 1.00 79.25 117 ALA A N 1
ATOM 916 C CA . ALA A 1 117 ? -13.319 11.306 4.946 1.00 79.25 117 ALA A CA 1
ATOM 917 C C . ALA A 1 117 ? -11.935 10.819 5.392 1.00 79.25 117 ALA A C 1
ATOM 919 O O . ALA A 1 117 ? -11.690 10.595 6.577 1.00 79.25 117 ALA A O 1
ATOM 920 N N . LYS A 1 118 ? -11.009 10.694 4.437 1.00 84.25 118 LYS A N 1
ATOM 921 C CA . LYS A 1 118 ? -9.589 10.497 4.736 1.00 84.25 118 LYS A CA 1
ATOM 922 C C . LYS A 1 118 ? -9.070 11.735 5.471 1.00 84.25 118 LYS A C 1
ATOM 924 O O . LYS A 1 118 ? -9.268 12.859 5.007 1.00 84.25 118 LYS A O 1
ATOM 929 N N . LYS A 1 119 ? -8.341 11.526 6.566 1.00 84.19 119 LYS A N 1
ATOM 930 C CA . LYS A 1 119 ? -7.553 12.575 7.222 1.00 84.19 119 LYS A CA 1
ATOM 931 C C . LYS A 1 119 ?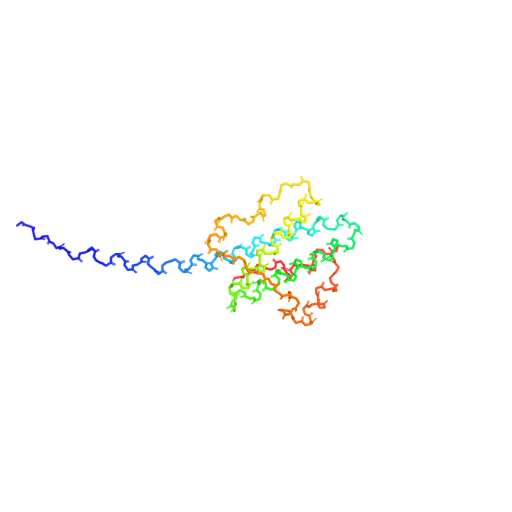 -6.117 12.582 6.710 1.00 84.19 119 LYS A C 1
ATOM 933 O O . LYS A 1 119 ? -5.588 11.567 6.261 1.00 84.19 119 LYS A O 1
ATOM 938 N N . THR A 1 120 ? -5.473 13.740 6.799 1.00 83.06 120 THR A N 1
ATOM 939 C CA . THR A 1 120 ? -4.044 13.874 6.506 1.00 83.06 120 THR A CA 1
ATOM 940 C C . THR A 1 120 ? -3.228 13.132 7.557 1.00 83.06 120 THR A C 1
ATOM 942 O O . THR A 1 120 ? -3.373 13.390 8.753 1.00 83.06 120 THR A O 1
ATOM 945 N N . ILE A 1 121 ? -2.339 12.245 7.116 1.00 80.62 121 ILE A N 1
ATOM 946 C CA . ILE A 1 121 ? -1.413 11.538 8.000 1.00 80.62 121 ILE A CA 1
ATOM 947 C C . ILE A 1 121 ? -0.182 12.410 8.179 1.00 80.62 121 ILE A C 1
ATOM 949 O O . ILE A 1 121 ? 0.603 12.607 7.252 1.00 80.62 121 ILE A O 1
ATOM 953 N N . GLN A 1 122 ? -0.009 12.951 9.378 1.00 71.75 122 GLN A N 1
ATOM 954 C CA . GLN A 1 122 ? 1.209 13.677 9.709 1.00 71.75 122 GLN A CA 1
ATOM 955 C C . GLN A 1 122 ? 2.307 12.662 10.036 1.00 71.75 122 GLN A C 1
ATOM 957 O O . GLN A 1 122 ? 2.139 11.837 10.924 1.00 71.75 122 GLN A O 1
ATOM 962 N N . ALA A 1 123 ? 3.417 12.710 9.294 1.00 75.44 123 ALA A N 1
ATOM 963 C CA . ALA A 1 123 ? 4.616 11.900 9.520 1.00 75.44 123 ALA A CA 1
ATOM 964 C C . ALA A 1 123 ? 4.349 10.386 9.674 1.00 75.44 123 ALA A C 1
ATOM 966 O O . ALA A 1 123 ? 4.421 9.845 10.775 1.00 75.44 123 ALA A O 1
ATOM 967 N N . ALA A 1 124 ? 4.123 9.679 8.559 1.00 72.19 124 ALA A N 1
ATOM 968 C CA . ALA A 1 124 ? 3.892 8.226 8.528 1.00 72.19 124 ALA A CA 1
ATOM 969 C C . ALA A 1 124 ? 4.901 7.411 9.370 1.00 72.19 124 ALA A C 1
ATOM 971 O O . ALA A 1 124 ? 4.519 6.452 10.038 1.00 72.19 124 ALA A O 1
ATOM 972 N N . ASN A 1 125 ? 6.170 7.833 9.405 1.00 80.69 125 ASN A N 1
ATOM 973 C CA . ASN A 1 125 ? 7.217 7.179 10.193 1.00 80.69 125 ASN A CA 1
ATOM 974 C C . ASN A 1 125 ? 6.925 7.158 11.704 1.00 80.69 125 ASN A C 1
ATOM 976 O O . ASN A 1 125 ? 7.346 6.228 12.375 1.00 80.69 125 ASN A O 1
ATOM 980 N N . SER A 1 126 ? 6.175 8.128 12.238 1.00 85.25 126 SER A N 1
ATOM 981 C CA . SER A 1 126 ? 5.835 8.199 13.670 1.00 85.25 126 SER A CA 1
ATOM 982 C C . SER A 1 126 ? 4.884 7.090 14.143 1.00 85.25 126 SER A C 1
ATOM 984 O O . SER A 1 126 ? 4.763 6.848 15.341 1.00 85.25 126 SER A O 1
ATOM 986 N N . TYR A 1 127 ? 4.230 6.388 13.211 1.00 87.12 127 TYR A N 1
ATOM 987 C CA . TYR A 1 127 ? 3.314 5.280 13.498 1.00 87.12 127 TYR A CA 1
ATOM 988 C C . TYR A 1 127 ? 3.979 3.898 13.398 1.00 87.12 127 TYR A C 1
ATOM 990 O O . TYR A 1 127 ? 3.330 2.871 13.631 1.00 87.12 127 TYR A O 1
ATOM 998 N N . LEU A 1 128 ? 5.263 3.857 13.038 1.00 88.44 128 LEU A N 1
ATOM 999 C CA . LEU A 1 128 ? 6.055 2.643 12.889 1.00 88.44 128 LEU A CA 1
ATOM 1000 C C . LEU A 1 128 ? 7.223 2.660 13.876 1.00 88.44 128 LEU A C 1
ATOM 1002 O O . LEU A 1 128 ? 7.782 3.704 14.187 1.00 88.44 128 LEU A O 1
ATOM 1006 N N . SER A 1 129 ? 7.592 1.485 14.372 1.00 91.31 129 SER A N 1
ATOM 1007 C CA . SER A 1 129 ? 8.808 1.323 15.168 1.00 91.31 129 SER A CA 1
ATOM 1008 C C . SER A 1 129 ? 10.053 1.415 14.285 1.00 91.31 129 SER A C 1
ATOM 1010 O O . SER A 1 129 ? 10.014 1.075 13.099 1.00 91.31 129 SER A O 1
ATOM 1012 N N . ASP A 1 130 ? 11.194 1.769 14.876 1.00 91.38 130 ASP A N 1
ATOM 1013 C CA . ASP A 1 130 ? 12.482 1.800 14.170 1.00 91.38 130 ASP A CA 1
ATOM 1014 C C . ASP A 1 130 ? 12.825 0.463 13.502 1.00 91.38 130 ASP A C 1
ATOM 1016 O O . ASP A 1 130 ? 13.398 0.429 12.414 1.00 91.38 130 ASP A O 1
ATOM 1020 N N . ALA A 1 131 ? 12.463 -0.656 14.138 1.00 89.88 131 ALA A N 1
ATOM 1021 C CA . ALA A 1 131 ? 12.674 -1.988 13.583 1.00 89.88 131 ALA A CA 1
ATOM 1022 C C . ALA A 1 131 ? 11.848 -2.213 12.306 1.00 89.88 131 ALA A C 1
ATOM 1024 O O . ALA A 1 131 ? 12.355 -2.772 11.333 1.00 89.88 131 ALA A O 1
ATOM 1025 N N . GLU A 1 132 ? 10.595 -1.753 12.279 1.00 90.50 132 GLU A N 1
ATOM 1026 C CA . GLU A 1 132 ? 9.732 -1.838 11.096 1.00 90.50 132 GLU A CA 1
ATOM 1027 C C . GLU A 1 132 ? 10.234 -0.935 9.972 1.00 90.50 132 GLU A C 1
ATOM 1029 O O . GLU A 1 132 ? 10.290 -1.374 8.822 1.00 90.50 132 GLU A O 1
ATOM 1034 N N . LEU A 1 133 ? 10.649 0.290 10.301 1.00 90.31 133 LEU A N 1
ATOM 1035 C CA . LEU A 1 133 ? 11.223 1.226 9.336 1.00 90.31 133 LEU A CA 1
ATOM 1036 C C . LEU A 1 133 ? 12.487 0.647 8.697 1.00 90.31 133 LEU A C 1
ATOM 1038 O O . LEU A 1 133 ? 12.534 0.515 7.475 1.00 90.31 133 LEU A O 1
ATOM 1042 N N . LYS A 1 134 ? 13.443 0.174 9.506 1.00 89.56 134 LYS A N 1
ATOM 1043 C CA . LYS A 1 134 ? 14.657 -0.502 9.014 1.00 89.56 134 LYS A CA 1
ATOM 1044 C C . LYS A 1 134 ? 14.328 -1.731 8.170 1.00 89.56 134 LYS A C 1
ATOM 1046 O O . LYS A 1 134 ? 14.932 -1.947 7.124 1.00 89.56 134 LYS A O 1
ATOM 1051 N N . SER A 1 135 ? 13.345 -2.524 8.596 1.00 88.12 135 SER A N 1
ATOM 1052 C CA . SER A 1 135 ? 12.870 -3.700 7.860 1.00 88.12 135 SER A CA 1
ATOM 1053 C C . SER A 1 135 ? 12.278 -3.345 6.494 1.00 88.12 135 SER A C 1
ATOM 1055 O O . SER A 1 135 ? 12.376 -4.165 5.587 1.00 88.12 135 SER A O 1
ATOM 1057 N N . ILE A 1 136 ? 11.650 -2.175 6.330 1.00 88.94 136 ILE A N 1
ATOM 1058 C CA . ILE A 1 136 ? 11.133 -1.692 5.038 1.00 88.94 136 ILE A CA 1
ATOM 1059 C C . ILE A 1 136 ? 12.255 -1.081 4.187 1.00 88.94 136 ILE A C 1
ATOM 1061 O O . ILE A 1 136 ? 12.328 -1.321 2.981 1.00 88.94 136 ILE A O 1
ATOM 1065 N N . GLU A 1 137 ? 13.155 -0.321 4.803 1.00 88.31 137 GLU A N 1
ATOM 1066 C CA . GLU A 1 137 ? 14.292 0.309 4.127 1.00 88.31 137 GLU A CA 1
ATOM 1067 C C . GLU A 1 137 ? 15.274 -0.714 3.557 1.00 88.31 137 GLU A C 1
ATOM 1069 O O . GLU A 1 137 ? 15.779 -0.518 2.451 1.00 88.31 137 GLU A O 1
ATOM 1074 N N . ALA A 1 138 ? 15.486 -1.827 4.257 1.00 86.69 138 ALA A N 1
ATOM 1075 C CA . ALA A 1 138 ? 16.369 -2.904 3.825 1.00 86.69 138 ALA A CA 1
ATOM 1076 C C . ALA A 1 138 ? 15.781 -3.787 2.711 1.00 86.69 138 ALA A C 1
ATOM 1078 O O . ALA A 1 138 ? 16.488 -4.656 2.203 1.00 86.69 138 ALA A O 1
ATOM 1079 N N . ILE A 1 139 ? 14.509 -3.612 2.324 1.00 85.88 139 ILE A N 1
ATOM 1080 C CA . ILE A 1 139 ? 13.919 -4.480 1.302 1.00 85.88 139 ILE A CA 1
ATOM 1081 C C . ILE A 1 139 ? 14.514 -4.170 -0.071 1.00 85.88 139 ILE A C 1
ATOM 1083 O O . ILE A 1 139 ? 14.467 -3.025 -0.540 1.00 85.88 139 ILE A O 1
ATOM 1087 N N . ASP A 1 140 ? 14.983 -5.218 -0.747 1.00 85.00 140 ASP A N 1
ATOM 1088 C CA . ASP A 1 140 ? 15.226 -5.171 -2.180 1.00 85.00 140 ASP A CA 1
ATOM 1089 C C . ASP A 1 140 ? 13.889 -5.176 -2.929 1.00 85.00 140 ASP A C 1
ATOM 1091 O O . ASP A 1 140 ? 13.231 -6.206 -3.061 1.00 85.00 140 ASP A O 1
ATOM 1095 N N . THR A 1 141 ? 13.501 -4.009 -3.452 1.00 80.19 141 THR A N 1
ATOM 1096 C CA . THR A 1 141 ? 12.282 -3.793 -4.256 1.00 80.19 141 THR A CA 1
ATOM 1097 C C . THR A 1 141 ? 12.177 -4.690 -5.493 1.00 80.19 141 THR A C 1
ATOM 1099 O O . THR A 1 141 ? 11.098 -4.786 -6.081 1.00 80.19 141 THR A O 1
ATOM 1102 N N . LYS A 1 142 ? 13.275 -5.350 -5.884 1.00 81.44 142 LYS A N 1
ATOM 1103 C CA . LYS A 1 142 ? 13.350 -6.264 -7.025 1.00 81.44 142 LYS A CA 1
ATOM 1104 C C . LYS A 1 142 ? 13.109 -7.729 -6.677 1.00 81.44 142 LYS A C 1
ATOM 1106 O O . LYS A 1 142 ? 12.945 -8.511 -7.609 1.00 81.44 142 LYS A O 1
ATOM 1111 N N . ASP A 1 143 ? 13.031 -8.099 -5.401 1.00 83.56 143 ASP A N 1
ATOM 1112 C CA . ASP A 1 143 ? 12.712 -9.467 -4.977 1.00 83.56 143 ASP A CA 1
ATOM 1113 C C . ASP A 1 143 ? 11.266 -9.566 -4.466 1.00 83.56 143 ASP A C 1
ATOM 1115 O O . ASP A 1 143 ? 10.979 -9.188 -3.325 1.00 83.56 143 ASP A O 1
ATOM 1119 N N . PRO A 1 144 ? 10.330 -10.125 -5.261 1.00 76.75 144 PRO A N 1
ATOM 1120 C CA . PRO A 1 144 ? 8.931 -10.188 -4.875 1.00 76.75 144 PRO A CA 1
ATOM 1121 C C . PRO A 1 144 ? 8.603 -10.988 -3.627 1.00 76.75 144 PRO A C 1
ATOM 1123 O O . PRO A 1 144 ? 7.571 -10.729 -3.002 1.00 76.75 144 PRO A O 1
ATOM 1126 N N . SER A 1 145 ? 9.457 -11.932 -3.247 1.00 79.31 145 SER A N 1
ATOM 1127 C CA . SER A 1 145 ? 9.217 -12.779 -2.081 1.00 79.31 145 SER A CA 1
ATOM 1128 C C . SER A 1 145 ? 9.232 -11.979 -0.771 1.00 79.31 145 SER A C 1
ATOM 1130 O O . SER A 1 145 ? 8.497 -12.304 0.167 1.00 79.31 145 SER A O 1
ATOM 1132 N N . LEU A 1 146 ? 9.978 -10.868 -0.734 1.00 76.69 146 LEU A N 1
ATOM 1133 C CA . LEU A 1 146 ? 10.181 -10.044 0.458 1.00 76.69 146 LEU A CA 1
ATOM 1134 C C . LEU A 1 146 ? 8.954 -9.196 0.841 1.00 76.69 146 LEU A C 1
ATOM 1136 O O . LEU A 1 146 ? 8.879 -8.692 1.966 1.00 76.69 146 LEU A O 1
ATOM 1140 N N . PHE A 1 147 ? 7.960 -9.067 -0.047 1.00 73.75 147 PHE A N 1
ATOM 1141 C CA . PHE A 1 147 ? 6.752 -8.258 0.193 1.00 73.75 147 PHE A CA 1
ATOM 1142 C C . PHE A 1 147 ? 5.549 -9.054 0.674 1.00 73.75 147 PHE A C 1
ATOM 1144 O O . PHE A 1 147 ? 4.540 -8.460 1.069 1.00 73.75 147 PHE A O 1
ATOM 1151 N N . ASN A 1 148 ? 5.628 -10.385 0.673 1.00 71.44 148 ASN A N 1
ATOM 1152 C CA . ASN A 1 148 ? 4.509 -11.235 1.076 1.00 71.44 148 ASN A CA 1
ATOM 1153 C C . ASN A 1 148 ? 4.035 -10.910 2.498 1.00 71.44 148 ASN A C 1
ATOM 1155 O O . ASN A 1 148 ? 2.835 -10.916 2.749 1.00 71.44 148 ASN A O 1
ATOM 1159 N N . LYS A 1 149 ? 4.953 -10.504 3.387 1.00 71.31 149 LYS A N 1
ATOM 1160 C CA . LYS A 1 149 ? 4.627 -10.099 4.762 1.00 71.31 149 LYS A CA 1
ATOM 1161 C C . LYS A 1 149 ? 3.896 -8.752 4.893 1.00 71.31 149 LYS A C 1
ATOM 1163 O O . LYS A 1 149 ? 3.296 -8.489 5.926 1.00 71.31 149 LYS A O 1
ATOM 1168 N N . TYR A 1 150 ? 3.916 -7.912 3.858 1.00 66.88 150 TYR A N 1
ATOM 1169 C CA . TYR A 1 150 ? 3.248 -6.598 3.839 1.00 66.88 150 TYR A CA 1
ATOM 1170 C C . TYR A 1 150 ? 2.021 -6.560 2.927 1.00 66.88 150 TYR A C 1
ATOM 1172 O O . TYR A 1 150 ? 1.209 -5.644 3.003 1.00 66.88 150 TYR A O 1
ATOM 1180 N N . THR A 1 151 ? 1.867 -7.575 2.077 1.00 63.53 151 THR A N 1
ATOM 1181 C CA . THR A 1 151 ? 0.650 -7.825 1.295 1.00 63.53 151 THR A CA 1
ATOM 1182 C C . THR A 1 151 ? -0.315 -8.770 2.016 1.00 63.53 151 THR A C 1
ATOM 1184 O O . THR A 1 151 ? -1.281 -9.236 1.409 1.00 63.53 151 THR A O 1
ATOM 1187 N N . ILE A 1 152 ? -0.065 -9.038 3.306 1.00 61.91 152 ILE A N 1
ATOM 1188 C CA . ILE A 1 152 ? -0.919 -9.853 4.169 1.00 61.91 152 ILE A CA 1
ATOM 1189 C C . ILE A 1 152 ? -2.303 -9.210 4.254 1.00 61.91 152 ILE A C 1
ATOM 1191 O O . ILE A 1 152 ? -2.448 -8.029 4.574 1.00 61.91 152 ILE A O 1
ATOM 1195 N N . ALA A 1 153 ? -3.316 -10.019 3.959 1.00 62.97 153 ALA A N 1
ATOM 1196 C CA . ALA A 1 153 ? -4.701 -9.668 4.192 1.00 62.97 153 ALA A CA 1
ATOM 1197 C C . ALA A 1 153 ? -4.974 -9.638 5.700 1.00 62.97 153 ALA A C 1
ATOM 1199 O O . ALA A 1 153 ? -4.560 -10.542 6.425 1.00 62.97 153 ALA A O 1
ATOM 1200 N N . ILE A 1 154 ? -5.708 -8.631 6.169 1.00 59.06 154 ILE A N 1
ATOM 1201 C CA . ILE A 1 154 ? -6.321 -8.683 7.497 1.00 59.06 154 ILE A CA 1
ATOM 1202 C C . ILE A 1 154 ? -7.221 -9.929 7.508 1.00 59.06 154 ILE A C 1
ATOM 1204 O O . ILE A 1 154 ? -8.083 -10.053 6.628 1.00 59.06 154 ILE A O 1
ATOM 1208 N N . GLN A 1 155 ? -6.963 -10.851 8.444 1.00 60.03 155 GLN A N 1
ATOM 1209 C CA . GLN A 1 155 ? -7.669 -12.133 8.588 1.00 60.03 155 GLN A CA 1
ATOM 1210 C C . GLN A 1 155 ? -9.001 -11.995 9.306 1.00 60.03 155 GLN A C 1
ATOM 1212 O O . GLN A 1 155 ? -9.205 -11.023 10.069 1.00 60.03 155 GLN A O 1
#

Solvent-accessible surface area (backbone atoms only — not comparable to full-atom values): 9213 Å² total; per-residue (Å²): 134,86,86,85,79,84,75,80,74,76,72,70,72,68,64,70,76,68,59,60,68,63,60,55,62,52,45,57,45,50,51,54,37,55,42,35,57,46,51,53,53,41,44,64,40,34,57,75,47,90,53,67,65,44,48,51,53,51,44,53,39,51,51,26,40,46,45,14,62,67,23,49,89,78,34,57,64,61,10,49,17,25,36,51,51,30,32,52,53,38,35,57,51,35,64,77,59,47,96,63,87,48,69,92,49,51,87,45,71,67,56,41,70,74,74,43,80,73,56,87,77,79,60,71,68,79,77,49,53,72,69,56,50,52,59,51,70,68,54,60,70,77,47,74,78,79,46,54,82,66,51,58,58,79,126

Secondary structure (DSSP, 8-state):
-------SSSSSSSSSSSSHHHHHHHHHHHHHHHHHHHHHHHHHHHTT---HHHHHHHHHHHHHHHHHHHHTTT-HHHHHHHHHHHHHHHHHHHHHH-SS--GGGSPPHHHHHHH-PPPP-S-GGGGS-HHHHHHHHT--TT-GGGGTTTSPPP-